Protein AF-A0A425HYB7-F1 (afdb_monomer_lite)

Foldseek 3Di:
DCVVVVVVVCVVVVVVVVVVVLCVQLVVLVVVCVVCVVVCVVVVVPVVSVVSSVVSVVVPPVVVVVVCVVVVVVVVVVVVVVVVVLVVCVVVVVVVVVVPDDDSVVVVVVVVVVVVVPPCVVPVPPD

Radius of gyration: 25.78 Å; chains: 1; bounding box: 51×28×74 Å

Organism: NCBI:txid943122

Structure (mmCIF, N/CA/C/O backbone):
data_AF-A0A425HYB7-F1
#
_entry.id   AF-A0A425HYB7-F1
#
loop_
_atom_site.group_PDB
_atom_site.id
_atom_site.type_symbol
_atom_site.label_atom_id
_atom_site.label_alt_id
_atom_site.label_comp_id
_atom_site.label_asym_id
_atom_site.label_entity_id
_atom_site.label_seq_id
_atom_site.pdbx_PDB_ins_code
_atom_site.Cartn_x
_atom_site.Cartn_y
_atom_site.Cartn_z
_atom_site.occupancy
_atom_site.B_iso_or_equiv
_atom_site.auth_seq_id
_atom_site.auth_comp_id
_atom_site.auth_asym_id
_atom_site.auth_atom_id
_atom_site.pdbx_PDB_model_num
ATOM 1 N N . MET A 1 1 ? -2.711 -18.915 -23.506 1.00 39.06 1 MET A N 1
ATOM 2 C CA . MET A 1 1 ? -2.786 -17.441 -23.344 1.00 39.06 1 MET A CA 1
ATOM 3 C C . MET A 1 1 ? -3.962 -17.009 -22.457 1.00 39.06 1 MET A C 1
ATOM 5 O O . MET A 1 1 ? -3.906 -15.912 -21.924 1.00 39.06 1 MET A O 1
ATOM 9 N N . GLU A 1 2 ? -4.967 -17.871 -22.226 1.00 44.62 2 GLU A N 1
ATOM 10 C CA . GLU A 1 2 ? -6.127 -17.597 -21.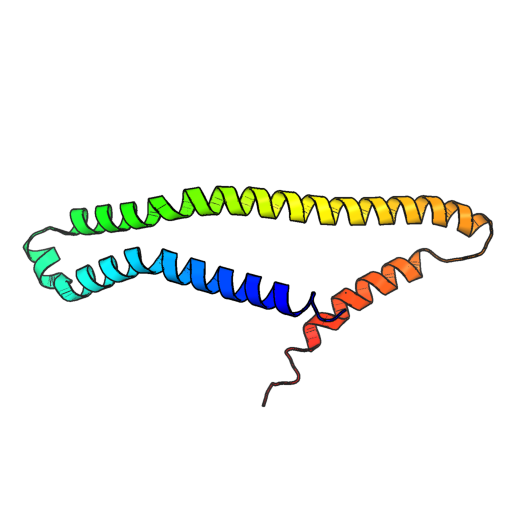352 1.00 44.62 2 GLU A CA 1
ATOM 11 C C . GLU A 1 2 ? -5.907 -17.858 -19.845 1.00 44.62 2 GLU A C 1
ATOM 13 O O . GLU A 1 2 ? -6.658 -17.341 -19.025 1.00 44.62 2 GLU A O 1
ATOM 18 N N . GLU A 1 3 ? -4.838 -18.552 -19.432 1.00 34.84 3 GLU A N 1
ATOM 19 C CA . GLU A 1 3 ? -4.552 -18.816 -18.003 1.00 34.84 3 GLU A CA 1
ATOM 20 C C . GLU A 1 3 ? -4.190 -17.559 -17.186 1.00 34.84 3 GLU A C 1
ATOM 22 O O . GLU A 1 3 ? -4.229 -17.568 -15.959 1.00 34.84 3 GLU A O 1
ATOM 27 N N . ARG A 1 4 ? -3.889 -16.433 -17.848 1.00 53.41 4 ARG A N 1
ATOM 28 C CA . ARG A 1 4 ? -3.623 -15.147 -17.181 1.00 53.41 4 ARG A CA 1
ATOM 29 C C . ARG A 1 4 ? -4.904 -14.362 -16.852 1.00 53.41 4 ARG A C 1
ATOM 31 O O . ARG A 1 4 ? -4.848 -13.464 -16.020 1.00 53.41 4 ARG A O 1
ATOM 38 N N . LEU A 1 5 ? -6.041 -14.706 -17.470 1.00 48.16 5 LEU A N 1
ATOM 39 C CA . LEU A 1 5 ? -7.327 -14.009 -17.297 1.00 48.16 5 LEU A CA 1
ATOM 40 C C . LEU A 1 5 ? -8.129 -14.533 -16.088 1.00 48.16 5 LEU A C 1
ATOM 42 O O . LEU A 1 5 ? -8.938 -13.803 -15.526 1.00 48.16 5 LEU A O 1
ATOM 46 N N . MET A 1 6 ? -7.860 -15.766 -15.643 1.00 42.25 6 MET A N 1
ATOM 47 C CA . MET A 1 6 ? -8.472 -16.355 -14.442 1.00 42.25 6 MET A CA 1
ATOM 48 C C . MET A 1 6 ? -7.783 -15.872 -13.146 1.00 42.25 6 MET A C 1
ATOM 50 O O . MET A 1 6 ? -8.443 -15.627 -12.142 1.00 42.25 6 MET A O 1
ATOM 54 N N . HIS A 1 7 ? -6.473 -15.594 -13.192 1.00 46.47 7 HIS A N 1
ATOM 55 C CA . HIS A 1 7 ? -5.681 -15.199 -12.018 1.00 46.47 7 HIS A CA 1
ATOM 56 C C . HIS A 1 7 ? -5.963 -13.764 -11.515 1.00 46.47 7 HIS A C 1
ATOM 58 O O . HIS A 1 7 ? -5.782 -13.474 -10.333 1.00 46.47 7 HIS A O 1
ATOM 64 N N . THR A 1 8 ? -6.405 -12.843 -12.377 1.00 56.22 8 THR A N 1
ATOM 65 C CA . THR A 1 8 ? -6.783 -11.472 -11.974 1.00 56.22 8 THR A CA 1
ATOM 66 C C . THR A 1 8 ? -8.179 -11.400 -11.364 1.00 56.22 8 THR A C 1
ATOM 68 O O . THR A 1 8 ? -8.402 -10.577 -10.478 1.00 56.22 8 THR A O 1
ATOM 71 N N . HIS A 1 9 ? -9.098 -12.278 -11.777 1.00 51.16 9 HIS A N 1
ATOM 72 C CA . HIS A 1 9 ? -10.413 -12.394 -11.145 1.00 51.16 9 HIS A CA 1
ATOM 73 C C . HIS A 1 9 ? -10.319 -13.015 -9.746 1.00 51.16 9 HIS A C 1
ATOM 75 O O . HIS A 1 9 ? -11.016 -12.559 -8.843 1.00 51.16 9 HIS A O 1
ATOM 81 N N . ASP A 1 10 ? -9.411 -13.973 -9.531 1.00 52.50 10 ASP A N 1
ATOM 82 C CA . ASP A 1 10 ? -9.158 -14.522 -8.194 1.00 52.50 10 ASP A CA 1
ATOM 83 C C . ASP A 1 10 ? -8.488 -13.515 -7.258 1.00 52.50 10 ASP A C 1
ATOM 85 O O . ASP A 1 10 ? -8.848 -13.457 -6.088 1.00 52.50 10 ASP A O 1
ATOM 89 N N . HIS A 1 11 ? -7.578 -12.667 -7.749 1.00 51.69 11 HIS A N 1
ATOM 90 C CA . HIS A 1 11 ? -6.986 -11.609 -6.920 1.00 51.69 11 HIS A CA 1
ATOM 91 C C . HIS A 1 11 ? -8.015 -10.566 -6.479 1.00 51.69 11 HIS A C 1
ATOM 93 O O . HIS A 1 11 ? -8.015 -10.177 -5.319 1.00 51.69 11 HIS A O 1
ATOM 99 N N . VAL A 1 12 ? -8.923 -10.151 -7.370 1.00 59.78 12 VAL A N 1
ATOM 100 C CA . VAL A 1 12 ? -9.983 -9.177 -7.042 1.00 59.78 12 VAL A CA 1
ATOM 101 C C . VAL A 1 12 ? -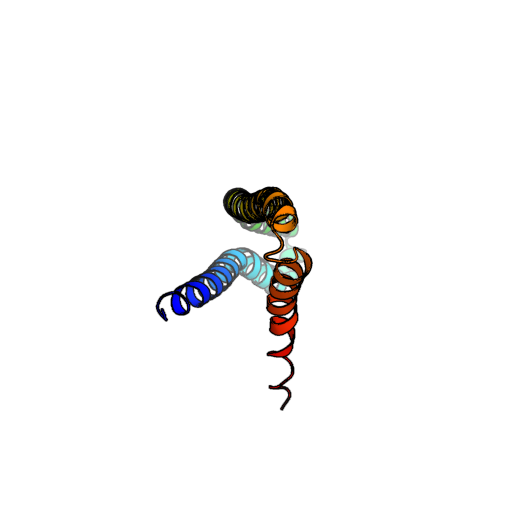11.072 -9.799 -6.160 1.00 59.78 12 VAL A C 1
ATOM 103 O O . VAL A 1 12 ? -11.537 -9.162 -5.218 1.00 59.78 12 VAL A O 1
ATOM 106 N N . SER A 1 13 ? -11.447 -11.055 -6.421 1.00 56.56 13 SER A N 1
ATOM 107 C CA . SER A 1 13 ? -12.383 -11.832 -5.593 1.00 56.56 13 SER A CA 1
ATOM 108 C C . SER A 1 13 ? -11.840 -12.046 -4.179 1.00 56.56 13 SER A C 1
ATOM 110 O O . SER A 1 13 ? -12.561 -11.880 -3.193 1.00 56.56 13 SER A O 1
ATOM 112 N N . LYS A 1 14 ? -10.547 -12.369 -4.077 1.00 60.50 14 LYS A N 1
ATOM 113 C CA . LYS A 1 14 ? -9.867 -12.596 -2.806 1.00 60.50 14 LYS A CA 1
ATOM 114 C C . LYS A 1 14 ? -9.692 -11.303 -2.016 1.00 60.50 14 LYS A C 1
ATOM 116 O O . LYS A 1 14 ? -10.035 -11.300 -0.844 1.00 60.50 14 LYS A O 1
ATOM 121 N N . ASP A 1 15 ? -9.312 -10.197 -2.661 1.00 64.81 15 ASP A N 1
ATOM 122 C CA . ASP A 1 15 ? -9.199 -8.884 -2.004 1.00 64.81 15 ASP A CA 1
ATOM 123 C C . ASP A 1 15 ? -10.545 -8.417 -1.425 1.00 64.81 15 ASP A C 1
ATOM 125 O O . ASP A 1 15 ? -10.616 -8.033 -0.261 1.00 64.81 15 ASP A O 1
ATOM 129 N N . SER A 1 16 ? -11.644 -8.537 -2.185 1.00 67.06 16 SER A N 1
ATOM 130 C CA . SER A 1 16 ? -12.986 -8.211 -1.678 1.00 67.06 16 SER A CA 1
ATOM 131 C C . SER A 1 16 ? -13.369 -9.072 -0.475 1.00 67.06 16 SER A C 1
ATOM 133 O O . SER A 1 16 ? -13.858 -8.550 0.523 1.00 67.06 16 SER A O 1
ATOM 135 N N . LYS A 1 17 ? -13.091 -10.378 -0.539 1.00 72.81 17 LYS A N 1
ATOM 136 C CA . LYS A 1 17 ? -13.445 -11.313 0.529 1.00 72.81 17 LYS A CA 1
ATOM 137 C C . LYS A 1 17 ? -12.605 -11.129 1.795 1.00 72.81 17 LYS A C 1
ATOM 139 O O . LYS A 1 17 ? -13.153 -11.220 2.890 1.00 72.81 17 LYS A O 1
ATOM 144 N N . ASP A 1 18 ? -11.313 -10.842 1.657 1.00 75.56 18 ASP A N 1
ATOM 145 C CA . ASP A 1 18 ? -10.421 -10.523 2.777 1.00 75.56 18 ASP A CA 1
ATOM 146 C C . ASP A 1 18 ? -10.836 -9.203 3.461 1.00 75.56 18 ASP A C 1
ATOM 148 O O . ASP A 1 18 ? -10.810 -9.107 4.690 1.00 75.56 18 ASP A O 1
ATOM 152 N N . ARG A 1 19 ? -11.305 -8.201 2.697 1.00 74.25 19 ARG A N 1
ATOM 153 C CA . ARG A 1 19 ? -11.847 -6.958 3.278 1.00 74.25 19 ARG A CA 1
ATOM 154 C C . ARG A 1 19 ? -13.149 -7.177 4.044 1.00 74.25 19 ARG A C 1
ATOM 156 O O . ARG A 1 19 ? -13.294 -6.638 5.139 1.00 74.25 19 ARG A O 1
ATOM 163 N N . ASP A 1 20 ? -14.067 -7.970 3.500 1.00 82.25 20 ASP A N 1
ATOM 164 C CA . ASP A 1 20 ? -15.331 -8.295 4.173 1.00 82.25 20 ASP A CA 1
ATOM 165 C C . ASP A 1 20 ? -15.090 -9.103 5.463 1.00 82.25 20 ASP A C 1
ATOM 167 O O . ASP A 1 20 ? -15.797 -8.946 6.460 1.00 82.25 20 ASP A O 1
ATOM 171 N N . GLU A 1 21 ? -14.064 -9.958 5.482 1.00 84.50 21 GLU A N 1
ATOM 172 C CA . GLU A 1 21 ? -13.685 -10.718 6.675 1.00 84.50 21 GLU A CA 1
ATOM 173 C C . GLU A 1 21 ? -13.096 -9.821 7.776 1.00 84.50 21 GLU A C 1
ATOM 175 O O . GLU A 1 21 ? -13.457 -9.973 8.945 1.00 84.50 21 GLU A O 1
ATOM 180 N N . SER A 1 22 ? -12.265 -8.845 7.400 1.00 81.75 22 SER A N 1
ATOM 181 C CA . SER A 1 22 ? -11.710 -7.828 8.305 1.00 81.75 22 SER A CA 1
ATOM 182 C C . SER A 1 22 ? -12.797 -6.972 8.979 1.00 81.75 22 SER A C 1
ATOM 184 O O . SER A 1 22 ? -12.748 -6.715 10.186 1.00 81.75 22 SER A O 1
ATOM 186 N N . LEU A 1 23 ? -13.827 -6.567 8.229 1.00 86.00 23 LEU A N 1
ATOM 187 C CA . LEU A 1 23 ? -14.900 -5.702 8.736 1.00 86.00 23 LEU A CA 1
ATOM 188 C C . LEU A 1 23 ? -15.880 -6.420 9.678 1.00 86.00 23 LEU A C 1
ATOM 190 O O . LEU A 1 23 ? -16.576 -5.769 10.460 1.00 86.00 23 LEU A O 1
ATOM 194 N N . ARG A 1 24 ? -15.878 -7.755 9.697 1.00 89.75 24 ARG A N 1
ATOM 195 C CA . ARG A 1 24 ? -16.818 -8.563 10.486 1.00 89.75 24 ARG A CA 1
ATOM 196 C C . ARG A 1 24 ? -16.799 -8.237 11.985 1.00 89.75 24 ARG A C 1
ATOM 198 O O . ARG A 1 24 ? -17.854 -8.107 12.602 1.00 89.75 24 ARG A O 1
ATOM 205 N N . CYS A 1 25 ? -15.615 -8.120 12.587 1.00 89.00 25 CYS A N 1
ATOM 206 C CA . CYS A 1 25 ? -15.458 -7.837 14.020 1.00 89.00 25 CYS A CA 1
ATOM 207 C C . CYS A 1 25 ? -16.001 -6.450 14.430 1.00 89.00 25 CYS A C 1
ATOM 209 O O . CYS A 1 25 ? -16.827 -6.389 15.345 1.00 89.00 25 CYS A O 1
ATOM 211 N N . PRO A 1 26 ? -15.583 -5.329 13.800 1.00 90.75 26 PRO A N 1
ATOM 212 C CA . PRO A 1 26 ? -16.120 -4.012 14.145 1.00 90.75 26 PRO A CA 1
ATOM 213 C C . PRO A 1 26 ? -17.623 -3.879 13.854 1.00 90.75 26 PRO A C 1
ATOM 215 O O . PRO A 1 26 ? -18.330 -3.240 14.635 1.00 90.75 26 PRO A O 1
ATOM 218 N N . GLU A 1 27 ? -18.130 -4.510 12.792 1.00 93.19 27 GLU A N 1
ATOM 219 C CA . GLU A 1 27 ? -19.564 -4.530 12.469 1.00 93.19 27 GLU A CA 1
ATOM 220 C C . GLU A 1 27 ? -20.394 -5.212 13.559 1.00 93.19 27 GLU A C 1
ATOM 222 O O . GLU A 1 27 ? -21.406 -4.666 14.001 1.00 93.19 27 GLU A O 1
ATOM 227 N N . GLN A 1 28 ? -19.955 -6.375 14.043 1.00 93.50 28 GLN A N 1
ATOM 228 C CA . GLN A 1 28 ? -20.644 -7.100 15.113 1.00 93.50 28 GLN A CA 1
ATOM 229 C C . GLN A 1 28 ? -20.726 -6.280 16.405 1.00 93.50 28 GLN A C 1
ATOM 231 O O . GLN A 1 28 ? -21.807 -6.149 16.980 1.00 93.50 28 GLN A O 1
ATOM 236 N N . VAL A 1 29 ? -19.609 -5.674 16.822 1.00 93.00 29 VAL A N 1
ATOM 237 C CA . VAL A 1 29 ? -19.545 -4.835 18.032 1.00 93.00 29 VAL A CA 1
ATOM 238 C C . VAL A 1 29 ? -20.473 -3.624 17.915 1.00 93.00 29 VAL A C 1
ATOM 240 O O . VAL A 1 29 ? -21.146 -3.258 18.880 1.00 93.00 29 VAL A O 1
ATOM 243 N N . LEU A 1 30 ? -20.547 -3.010 16.730 1.00 93.62 30 LEU A N 1
ATOM 244 C CA . LEU A 1 30 ? -21.443 -1.886 16.472 1.00 93.62 30 LEU A CA 1
ATOM 245 C C . LEU A 1 30 ? -22.916 -2.305 16.547 1.00 93.62 30 LEU A C 1
ATOM 247 O O . LEU A 1 30 ? -23.714 -1.620 17.186 1.00 93.62 30 LEU A O 1
ATOM 251 N N . ILE A 1 31 ? -23.279 -3.424 15.916 1.00 94.62 31 ILE A N 1
ATOM 252 C CA . ILE A 1 31 ? -24.655 -3.939 15.915 1.00 94.62 31 ILE A CA 1
ATOM 253 C C . ILE A 1 31 ? -25.109 -4.263 17.343 1.00 94.62 31 ILE A C 1
ATOM 255 O O . ILE A 1 31 ? -26.225 -3.908 17.725 1.00 94.62 31 ILE A O 1
ATOM 259 N N . GLU A 1 32 ? -24.244 -4.876 18.152 1.00 92.25 32 GLU A N 1
ATOM 260 C CA . GLU A 1 32 ? -24.530 -5.193 19.555 1.00 92.25 32 GLU A CA 1
ATOM 261 C C . GLU A 1 32 ? -24.714 -3.924 20.406 1.00 92.25 32 GLU A C 1
ATOM 263 O O . GLU A 1 32 ? -25.695 -3.803 21.147 1.00 92.25 32 GLU A O 1
ATOM 268 N N . ALA A 1 33 ? -23.836 -2.930 20.238 1.00 93.94 33 ALA A N 1
ATOM 269 C CA . ALA A 1 33 ? -23.932 -1.650 20.940 1.00 93.94 33 ALA A CA 1
ATOM 270 C C . ALA A 1 33 ? -25.209 -0.873 20.575 1.00 93.94 33 ALA A C 1
ATOM 272 O O . ALA A 1 33 ? -25.895 -0.345 21.454 1.00 93.94 33 ALA A O 1
ATOM 273 N N . VAL A 1 34 ? -25.549 -0.815 19.284 1.00 92.94 34 VAL A N 1
ATOM 274 C CA . VAL A 1 34 ? -26.734 -0.101 18.784 1.00 92.94 34 VAL A CA 1
ATOM 275 C C . VAL A 1 34 ? -28.019 -0.823 19.190 1.00 92.94 34 VAL A C 1
ATOM 277 O O . VAL A 1 34 ? -28.969 -0.175 19.633 1.00 92.94 34 VAL A O 1
ATOM 280 N N . GLY A 1 35 ? -28.042 -2.158 19.118 1.00 93.81 35 GLY A N 1
ATOM 281 C CA . GLY A 1 35 ? -29.169 -2.971 19.582 1.00 93.81 35 GLY A CA 1
ATOM 282 C C . GLY A 1 35 ? -29.430 -2.825 21.086 1.00 93.81 35 GLY A C 1
ATOM 283 O O . GLY A 1 35 ? -30.582 -2.839 21.522 1.00 93.81 35 GLY A O 1
ATOM 284 N N . GLY A 1 36 ? -28.373 -2.616 21.875 1.00 91.88 36 GLY A N 1
ATOM 285 C CA . GLY A 1 36 ? -28.419 -2.454 23.329 1.00 91.88 36 GLY A CA 1
ATOM 286 C C . GLY A 1 36 ? -28.370 -1.014 23.849 1.00 91.88 36 GLY A C 1
ATOM 287 O O . GLY A 1 36 ? -28.208 -0.836 25.056 1.00 91.88 36 GLY A O 1
ATOM 288 N N . ILE A 1 37 ? -28.512 0.021 23.013 1.00 92.94 37 ILE A N 1
ATOM 289 C CA . ILE A 1 37 ? -28.139 1.409 23.367 1.00 92.94 37 ILE A CA 1
ATOM 290 C C . ILE A 1 37 ? -28.770 1.940 24.670 1.00 92.94 37 ILE A C 1
ATOM 292 O O . ILE A 1 37 ? -28.122 2.655 25.434 1.00 92.94 37 ILE A O 1
ATOM 296 N N . ARG A 1 38 ? -30.014 1.546 24.983 1.00 91.69 38 ARG A N 1
ATOM 297 C CA . ARG A 1 38 ? -30.695 1.926 26.238 1.00 91.69 38 ARG A CA 1
ATOM 298 C C . ARG A 1 38 ? -30.024 1.328 27.476 1.00 91.69 38 ARG A C 1
ATOM 300 O O . ARG A 1 38 ? -29.972 1.982 28.509 1.00 91.69 38 ARG A O 1
ATOM 307 N N . VAL A 1 39 ? -29.509 0.107 27.367 1.00 92.94 39 VAL A N 1
ATOM 308 C CA . VAL A 1 39 ? -28.769 -0.582 28.434 1.00 92.94 39 VAL A CA 1
ATOM 309 C C . VAL A 1 39 ? -27.366 0.004 28.543 1.00 92.94 39 VAL A C 1
ATOM 311 O O . VAL A 1 39 ? -26.926 0.335 29.638 1.00 92.94 39 VAL A O 1
ATOM 314 N N . VAL A 1 40 ? -26.692 0.220 27.411 1.00 89.44 40 VAL A N 1
ATOM 315 C CA . VAL A 1 40 ? -25.348 0.817 27.380 1.00 89.44 40 VAL A CA 1
ATOM 316 C C . VAL A 1 40 ? -25.348 2.192 28.051 1.00 89.44 40 VAL A C 1
ATOM 318 O O . VAL A 1 40 ? -24.494 2.453 28.896 1.00 89.44 40 VAL A O 1
ATOM 321 N N . SER A 1 41 ? -26.343 3.029 27.745 1.00 89.56 41 SER A N 1
ATOM 322 C CA . SER A 1 41 ? -26.508 4.348 28.362 1.00 89.56 41 SER A CA 1
ATOM 323 C C . SER A 1 41 ? -26.913 4.267 29.842 1.00 89.56 41 SER A C 1
ATOM 325 O O . SER A 1 41 ? -26.389 5.024 30.654 1.00 89.56 41 SER A O 1
ATOM 327 N N . ALA A 1 42 ? -27.775 3.318 30.229 1.00 89.62 42 ALA A N 1
ATOM 328 C CA . ALA A 1 42 ? -28.183 3.140 31.627 1.00 89.62 42 ALA A CA 1
ATOM 329 C C . ALA A 1 42 ? -27.044 2.650 32.544 1.00 89.62 42 ALA A C 1
ATOM 331 O O . ALA A 1 42 ? -27.023 2.993 33.724 1.00 89.62 42 ALA A O 1
ATOM 332 N N . PHE A 1 43 ? -26.101 1.865 32.012 1.00 89.62 43 PHE A N 1
ATOM 333 C CA . PHE A 1 43 ? -24.954 1.325 32.753 1.00 89.62 43 PHE A CA 1
ATOM 334 C C . PHE A 1 43 ? -23.634 2.076 32.496 1.00 89.62 43 PHE A C 1
ATOM 336 O O . PHE A 1 43 ? -22.613 1.715 33.078 1.00 89.62 43 PHE A O 1
ATOM 343 N N . GLY A 1 44 ? -23.625 3.107 31.642 1.00 88.50 44 GLY A N 1
ATOM 344 C CA . GLY A 1 44 ? -22.420 3.884 31.317 1.00 88.50 44 GLY A CA 1
ATOM 345 C C . GLY A 1 44 ? -21.324 3.077 30.605 1.00 88.50 44 GLY A C 1
ATOM 346 O O . GLY A 1 44 ? -20.138 3.357 30.767 1.00 88.50 44 GLY A O 1
ATOM 347 N N . LEU A 1 45 ? -21.700 2.058 29.827 1.00 90.06 45 LEU A N 1
ATOM 348 C CA . LEU A 1 45 ? -20.774 1.108 29.187 1.00 90.06 45 LEU A CA 1
ATOM 349 C C . LEU A 1 45 ? -20.189 1.607 27.853 1.00 90.06 45 LEU A C 1
ATOM 351 O O . LEU A 1 45 ? -19.515 0.856 27.151 1.00 90.06 45 LEU A O 1
ATOM 355 N N . GLU A 1 46 ? -20.416 2.866 27.486 1.00 89.56 46 GLU A N 1
ATOM 356 C CA . GLU A 1 46 ? -19.986 3.433 26.200 1.00 89.56 46 GLU A CA 1
ATOM 357 C C . GLU A 1 46 ? -18.471 3.309 25.986 1.00 89.56 46 GLU A C 1
ATOM 359 O O . GLU A 1 46 ? -18.019 2.916 24.912 1.00 89.56 46 GLU A O 1
ATOM 364 N N . GLN A 1 47 ? -17.679 3.560 27.033 1.00 91.88 47 GLN A N 1
ATOM 365 C CA . GLN A 1 47 ? -16.216 3.476 26.959 1.00 91.88 47 GLN A CA 1
ATOM 366 C C . GLN A 1 47 ? -15.728 2.051 26.669 1.00 91.88 47 GLN A C 1
ATOM 368 O O . GLN A 1 47 ? -14.767 1.869 25.925 1.00 91.88 47 GLN A O 1
ATOM 373 N N . TYR A 1 48 ? -16.419 1.042 27.204 1.00 91.50 48 TYR A N 1
ATOM 374 C CA . TYR A 1 48 ? -16.085 -0.363 26.985 1.00 91.50 48 TYR A CA 1
ATOM 375 C C . TYR A 1 48 ? -16.273 -0.762 25.515 1.00 91.50 48 TYR A C 1
ATOM 377 O O . TYR A 1 48 ? -15.361 -1.321 24.904 1.00 91.50 48 TYR A O 1
ATOM 385 N N . PHE A 1 49 ? -17.415 -0.408 24.915 1.00 91.19 49 PHE A N 1
ATOM 386 C CA . PHE A 1 49 ? -17.682 -0.679 23.498 1.00 91.19 49 PHE A CA 1
ATOM 387 C C . PHE A 1 49 ? -16.743 0.100 22.571 1.00 91.19 49 PHE A C 1
ATOM 389 O O . PHE A 1 49 ? -16.273 -0.445 21.572 1.00 91.19 49 PHE A O 1
ATOM 396 N N . VAL A 1 50 ? -16.403 1.346 22.919 1.00 91.38 50 VAL A N 1
ATOM 397 C CA . VAL A 1 50 ? -15.428 2.151 22.167 1.00 91.38 50 VAL A CA 1
ATOM 398 C C . VAL A 1 50 ? -14.034 1.521 22.205 1.00 91.38 50 VAL A C 1
ATOM 400 O O . VAL A 1 50 ? -13.350 1.481 21.181 1.00 91.38 50 VAL A O 1
ATOM 403 N N . GLU A 1 51 ? -13.588 1.018 23.356 1.00 92.56 51 GLU A N 1
ATOM 404 C CA . GLU A 1 51 ? -12.288 0.350 23.466 1.00 92.56 51 GLU A CA 1
ATOM 405 C C . GLU A 1 51 ? -12.267 -0.987 22.712 1.00 92.56 51 GLU A C 1
ATOM 407 O O . GLU A 1 51 ? -11.281 -1.300 22.040 1.00 92.56 51 GLU A O 1
ATOM 412 N N . LEU A 1 52 ? -13.361 -1.750 22.766 1.00 90.69 52 LEU A N 1
ATOM 413 C CA . LEU A 1 52 ? -13.506 -3.006 22.033 1.00 90.69 52 LEU A CA 1
ATOM 414 C C . LEU A 1 52 ? -13.475 -2.778 20.515 1.00 90.69 52 LEU A C 1
ATOM 416 O O . LEU A 1 52 ? -12.712 -3.436 19.810 1.00 90.69 52 LEU A O 1
ATOM 420 N N . TYR A 1 53 ? -14.209 -1.777 20.024 1.00 89.94 53 TYR A N 1
ATOM 421 C CA . TYR A 1 53 ? -14.198 -1.387 18.614 1.00 89.94 53 TYR A CA 1
ATOM 422 C C . TYR A 1 53 ? -12.802 -0.944 18.152 1.00 89.94 53 TYR A C 1
ATOM 424 O O . TYR A 1 53 ? -12.324 -1.372 17.101 1.00 89.94 53 TYR A O 1
ATOM 432 N N . LYS A 1 54 ? -12.097 -0.141 18.964 1.00 90.00 54 LYS A N 1
ATOM 433 C CA . LYS A 1 54 ? -10.706 0.258 18.688 1.00 90.00 54 LYS A CA 1
ATOM 434 C C . LYS A 1 54 ? -9.763 -0.941 18.630 1.00 90.00 54 LYS A C 1
ATOM 436 O O . LYS A 1 54 ? -8.887 -0.966 17.771 1.00 90.00 54 LYS A O 1
ATOM 441 N N . LYS A 1 55 ? -9.926 -1.934 19.510 1.00 88.31 55 LYS A N 1
ATOM 442 C CA . LYS A 1 55 ? -9.124 -3.169 19.479 1.00 88.31 55 LYS A CA 1
ATOM 443 C C . LYS A 1 55 ? -9.333 -3.937 18.177 1.00 88.31 55 LYS A C 1
ATOM 445 O O . LYS A 1 55 ? -8.342 -4.323 17.564 1.00 88.31 55 LYS A O 1
ATOM 450 N N . CYS A 1 56 ? -10.576 -4.082 17.716 1.00 85.94 56 CYS A N 1
ATOM 451 C CA . CYS A 1 56 ? -10.876 -4.687 16.415 1.00 85.94 56 CYS A CA 1
ATOM 452 C C . CYS A 1 56 ? -10.222 -3.904 15.266 1.00 85.94 56 CYS A C 1
ATOM 454 O O . CYS A 1 56 ? -9.570 -4.496 14.414 1.00 85.94 56 CYS A O 1
ATOM 456 N N . LEU A 1 57 ? -10.303 -2.570 15.300 1.00 83.56 57 LEU A N 1
ATOM 457 C CA . LEU A 1 57 ? -9.703 -1.708 14.281 1.00 83.56 57 LEU A CA 1
ATOM 458 C C . LEU A 1 57 ? -8.178 -1.641 14.312 1.00 83.56 57 LEU A C 1
ATOM 460 O O . LEU A 1 57 ? -7.613 -1.182 13.338 1.00 83.56 57 LEU A O 1
ATOM 464 N N . HIS A 1 58 ? -7.496 -2.002 15.398 1.00 80.94 58 HIS A N 1
ATOM 465 C CA . HIS A 1 58 ? -6.033 -1.904 15.472 1.00 80.94 58 HIS A CA 1
ATOM 466 C C . HIS A 1 58 ? -5.311 -3.141 14.926 1.00 80.94 58 HIS A C 1
ATOM 468 O O . HIS A 1 58 ? -4.147 -3.028 14.537 1.00 80.94 58 HIS A O 1
ATOM 474 N N . LEU A 1 59 ? -5.973 -4.301 14.878 1.00 69.44 59 LEU A N 1
ATOM 475 C CA . LEU A 1 59 ? -5.379 -5.530 14.339 1.00 69.44 59 LEU A CA 1
ATOM 476 C C . LEU A 1 59 ? -5.208 -5.476 12.812 1.00 69.44 59 LEU A C 1
ATOM 478 O O . LEU A 1 59 ? -4.208 -5.963 12.287 1.00 69.44 59 LEU A O 1
ATOM 482 N N . ASP A 1 60 ? -6.138 -4.838 12.111 1.00 69.88 60 ASP A N 1
ATOM 483 C CA . ASP A 1 60 ? -6.178 -4.814 10.646 1.00 69.88 60 ASP A CA 1
ATOM 484 C C . ASP A 1 60 ? -5.194 -3.855 9.942 1.00 69.88 60 ASP A C 1
ATOM 486 O O . ASP A 1 60 ? -4.474 -4.278 9.031 1.00 69.88 60 ASP A O 1
ATOM 490 N N . PRO A 1 61 ? -5.067 -2.577 10.349 1.00 67.81 61 PRO A N 1
ATOM 491 C CA . PRO A 1 61 ? -4.295 -1.572 9.623 1.00 67.81 61 PRO A CA 1
ATOM 492 C C . PRO A 1 61 ? -2.811 -1.905 9.554 1.00 67.81 61 PRO A C 1
ATOM 494 O O . PRO A 1 61 ? -2.145 -1.571 8.579 1.00 67.81 61 PRO A O 1
ATOM 497 N N . VAL A 1 62 ? -2.271 -2.557 10.587 1.00 72.31 62 VAL A N 1
ATOM 498 C CA . VAL A 1 62 ? -0.838 -2.871 10.668 1.00 72.31 62 VAL A CA 1
ATOM 499 C C . VAL 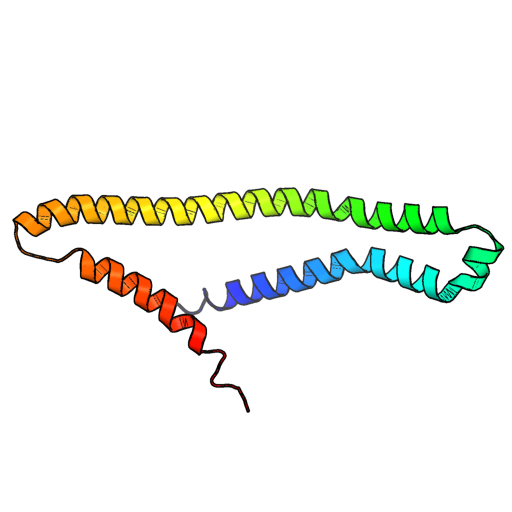A 1 62 ? -0.462 -3.974 9.677 1.00 72.31 62 VAL A C 1
ATOM 501 O O . VAL A 1 62 ? 0.624 -3.935 9.097 1.00 72.31 62 VAL A O 1
ATOM 504 N N . SER A 1 63 ? -1.356 -4.943 9.463 1.00 69.69 63 SER A N 1
ATOM 505 C CA . SER A 1 63 ? -1.178 -6.002 8.466 1.00 69.69 63 SER A CA 1
ATOM 506 C C . SER A 1 63 ? -1.332 -5.443 7.049 1.00 69.69 63 SER A C 1
ATOM 508 O O . SER A 1 63 ? -0.449 -5.608 6.200 1.00 69.69 63 SER A O 1
ATOM 510 N N . GLN A 1 64 ? -2.397 -4.667 6.835 1.00 71.00 64 GLN A N 1
ATOM 511 C CA . GLN A 1 64 ? -2.710 -4.028 5.557 1.00 71.00 64 GLN A CA 1
ATOM 512 C C . GLN A 1 64 ? -1.601 -3.062 5.112 1.00 71.00 64 GLN A C 1
ATOM 514 O O . GLN A 1 64 ? -1.203 -3.077 3.951 1.00 71.00 64 GLN A O 1
ATOM 519 N N . ALA A 1 65 ? -1.025 -2.276 6.029 1.00 79.75 65 ALA A N 1
ATOM 520 C CA . ALA A 1 65 ? 0.045 -1.326 5.714 1.00 79.75 65 ALA A CA 1
ATOM 521 C C . ALA A 1 65 ? 1.315 -2.007 5.179 1.00 79.75 65 ALA A C 1
ATOM 523 O O . ALA A 1 65 ? 1.957 -1.492 4.262 1.00 79.75 65 ALA A O 1
ATOM 524 N N . LYS A 1 66 ? 1.678 -3.176 5.720 1.00 79.44 66 LYS A N 1
ATOM 525 C CA . LYS A 1 66 ? 2.845 -3.937 5.248 1.00 79.44 66 LYS A CA 1
ATOM 526 C C . LYS A 1 66 ? 2.602 -4.511 3.857 1.00 79.44 66 LYS A C 1
ATOM 528 O O . LYS A 1 66 ? 3.469 -4.392 2.995 1.00 79.44 66 LYS A O 1
ATOM 533 N N . SER A 1 67 ? 1.415 -5.075 3.637 1.00 78.31 67 SER A N 1
ATOM 534 C CA . SER A 1 67 ? 1.013 -5.595 2.328 1.00 78.31 67 SER A CA 1
ATOM 535 C C . SER A 1 67 ? 0.979 -4.483 1.274 1.00 78.31 67 SER A C 1
ATOM 537 O O . SER A 1 67 ? 1.620 -4.590 0.227 1.00 78.31 67 SER A O 1
ATOM 539 N N . ALA A 1 68 ? 0.343 -3.353 1.593 1.00 80.94 68 ALA A N 1
ATOM 540 C CA . ALA A 1 68 ? 0.244 -2.194 0.711 1.00 80.94 68 ALA A CA 1
ATOM 541 C C . ALA A 1 68 ? 1.617 -1.609 0.349 1.00 80.94 68 ALA A C 1
ATOM 543 O O . ALA A 1 68 ? 1.838 -1.234 -0.802 1.00 80.94 68 ALA A O 1
ATOM 544 N N . ALA A 1 69 ? 2.563 -1.570 1.292 1.00 89.06 69 ALA A N 1
ATOM 545 C CA . ALA A 1 69 ? 3.924 -1.112 1.021 1.00 89.06 69 ALA A CA 1
ATOM 546 C C . ALA A 1 69 ? 4.651 -2.021 0.017 1.00 89.06 69 ALA A C 1
ATOM 548 O O . ALA A 1 69 ? 5.300 -1.527 -0.905 1.00 89.06 69 ALA A O 1
ATOM 549 N N . THR A 1 70 ? 4.522 -3.344 0.154 1.00 86.69 70 THR A N 1
ATOM 550 C CA . THR A 1 70 ? 5.128 -4.296 -0.787 1.00 86.69 70 THR A CA 1
ATOM 551 C C . THR A 1 70 ? 4.479 -4.206 -2.166 1.00 86.69 70 THR A C 1
ATOM 553 O O . THR A 1 70 ? 5.188 -4.076 -3.163 1.00 86.69 70 THR A O 1
ATOM 556 N N . VAL A 1 71 ? 3.146 -4.201 -2.240 1.00 86.81 71 VAL A N 1
ATOM 557 C CA . VAL A 1 71 ? 2.415 -4.080 -3.512 1.00 86.81 71 VAL A CA 1
ATOM 558 C C . VAL A 1 71 ? 2.742 -2.756 -4.206 1.00 86.81 71 VAL A C 1
ATOM 560 O O . VAL A 1 71 ? 3.061 -2.749 -5.394 1.00 86.81 71 VAL A O 1
ATOM 563 N N . GLY A 1 72 ? 2.752 -1.647 -3.462 1.00 87.50 72 GLY A N 1
ATOM 564 C CA . GLY A 1 72 ? 3.103 -0.327 -3.984 1.00 87.50 72 GLY A CA 1
ATOM 565 C C . GLY A 1 72 ? 4.538 -0.256 -4.508 1.00 87.50 72 GLY A C 1
ATOM 566 O O . GLY A 1 72 ? 4.773 0.317 -5.571 1.00 87.50 72 GLY A O 1
ATOM 567 N N . PHE A 1 73 ? 5.491 -0.891 -3.818 1.00 93.25 73 PHE A N 1
ATOM 568 C CA . PHE A 1 73 ? 6.884 -0.948 -4.262 1.00 93.25 73 PHE A CA 1
ATOM 569 C C . PHE A 1 73 ? 7.034 -1.693 -5.593 1.00 93.25 73 PHE A C 1
ATOM 571 O O . PHE A 1 73 ? 7.638 -1.165 -6.525 1.00 93.25 73 PHE A O 1
ATOM 578 N N . PHE A 1 74 ? 6.454 -2.890 -5.714 1.00 90.12 74 PHE A N 1
ATOM 579 C CA . PHE A 1 74 ? 6.535 -3.670 -6.953 1.00 90.12 74 PHE A CA 1
ATOM 580 C C . PHE A 1 74 ? 5.787 -3.008 -8.109 1.00 90.12 74 PHE A C 1
ATOM 582 O O . PHE A 1 74 ? 6.279 -3.006 -9.238 1.00 90.12 74 PHE A O 1
ATOM 589 N N . TRP A 1 75 ? 4.628 -2.410 -7.837 1.00 86.12 75 TRP A N 1
ATOM 590 C CA . TRP A 1 75 ? 3.856 -1.705 -8.853 1.00 86.12 75 TRP A CA 1
ATOM 591 C C . TRP A 1 75 ? 4.602 -0.474 -9.378 1.00 86.12 75 TRP A C 1
ATOM 593 O O . TRP A 1 75 ? 4.760 -0.310 -10.590 1.00 86.12 75 TRP A O 1
ATOM 603 N N . GLY A 1 76 ? 5.155 0.338 -8.472 1.00 89.19 76 GLY A N 1
ATOM 604 C CA . GLY A 1 76 ? 5.986 1.485 -8.831 1.00 89.19 76 GLY A CA 1
ATOM 605 C C . GLY A 1 76 ? 7.260 1.079 -9.573 1.00 89.19 76 GLY A C 1
ATOM 606 O O . GLY A 1 76 ? 7.604 1.692 -10.582 1.00 89.19 76 GLY A O 1
ATOM 607 N N . PHE A 1 77 ? 7.930 0.010 -9.134 1.00 93.94 77 PHE A N 1
ATOM 608 C CA . PHE A 1 77 ? 9.125 -0.513 -9.798 1.00 93.94 77 PHE A CA 1
ATOM 609 C C . PHE A 1 77 ? 8.830 -0.996 -11.223 1.00 93.94 77 PHE A C 1
ATOM 611 O O . PHE A 1 77 ? 9.561 -0.654 -12.152 1.00 93.94 77 PHE A O 1
ATOM 618 N N . SER A 1 78 ? 7.733 -1.735 -11.414 1.00 89.69 78 SER A N 1
ATOM 619 C CA . SER A 1 78 ? 7.301 -2.196 -12.736 1.00 89.69 78 SER A CA 1
ATOM 620 C C . SER A 1 78 ? 7.025 -1.025 -13.680 1.00 89.69 78 SER A C 1
ATOM 622 O O . SER A 1 78 ? 7.463 -1.051 -14.830 1.00 89.69 78 SER A O 1
ATOM 624 N N . GLN A 1 79 ? 6.340 0.017 -13.199 1.00 86.12 79 GLN A N 1
ATOM 625 C CA . GLN A 1 79 ? 6.069 1.208 -14.007 1.00 86.12 79 GLN A CA 1
ATOM 626 C C . GLN A 1 79 ? 7.345 1.996 -14.316 1.00 86.12 79 GLN A C 1
ATOM 628 O O . GLN A 1 79 ? 7.561 2.398 -15.458 1.00 86.12 79 GLN A O 1
ATOM 633 N N . GLY A 1 80 ? 8.240 2.157 -13.339 1.00 90.88 80 GLY A N 1
ATOM 634 C CA . GLY A 1 80 ? 9.536 2.804 -13.546 1.00 90.88 80 GLY A CA 1
ATOM 635 C C . GLY A 1 80 ? 10.392 2.092 -14.599 1.00 90.88 80 GLY A C 1
ATOM 636 O O . GLY A 1 80 ? 10.958 2.742 -15.479 1.00 90.88 80 GLY A O 1
ATOM 637 N N . ALA A 1 81 ? 10.435 0.757 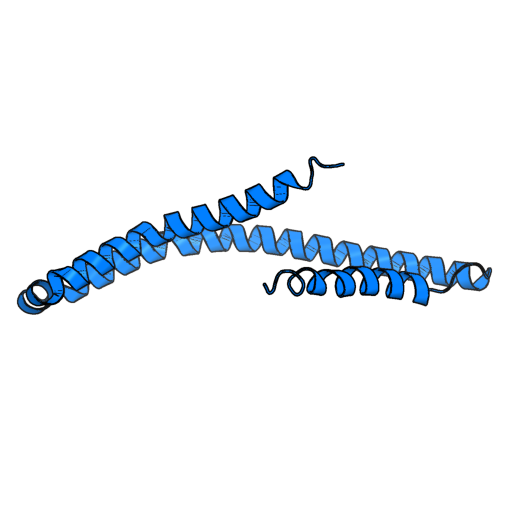-14.565 1.00 92.00 81 ALA A N 1
ATOM 638 C CA . ALA A 1 81 ? 11.156 -0.044 -15.553 1.00 92.00 81 ALA A CA 1
ATOM 639 C C . ALA A 1 81 ? 10.594 0.136 -16.975 1.00 92.00 81 ALA A C 1
ATOM 641 O O . ALA A 1 81 ? 11.363 0.239 -17.932 1.00 92.00 81 ALA A O 1
ATOM 642 N N . GLN A 1 82 ? 9.271 0.244 -17.118 1.00 84.62 82 GLN A N 1
ATOM 643 C CA . GLN A 1 82 ? 8.627 0.488 -18.409 1.00 84.62 82 GLN A CA 1
ATOM 644 C C . GLN A 1 82 ? 9.003 1.858 -18.993 1.00 84.62 82 GLN A C 1
ATOM 646 O O . GLN A 1 82 ? 9.307 1.968 -20.182 1.00 84.62 82 GLN A O 1
ATOM 651 N N . PHE A 1 83 ? 9.065 2.902 -18.162 1.00 83.94 83 PHE A N 1
ATOM 652 C CA . PHE A 1 83 ? 9.553 4.214 -18.601 1.00 83.94 83 PHE A CA 1
ATOM 653 C C . PHE A 1 83 ? 11.035 4.190 -18.984 1.00 83.94 83 PHE A C 1
ATOM 655 O O . PHE A 1 83 ? 11.407 4.780 -19.996 1.00 83.94 83 PHE A O 1
ATOM 662 N N . ALA A 1 84 ? 11.875 3.476 -18.230 1.00 87.19 84 ALA A N 1
ATOM 663 C CA . ALA A 1 84 ? 13.293 3.328 -18.559 1.00 87.19 84 ALA A CA 1
ATOM 664 C C . ALA A 1 84 ? 13.501 2.605 -19.901 1.00 87.19 84 ALA A C 1
ATOM 666 O O . ALA A 1 84 ? 14.325 3.031 -20.710 1.00 87.19 84 ALA A O 1
ATOM 667 N N . PHE A 1 85 ? 12.719 1.556 -20.171 1.00 85.94 85 PHE A N 1
ATOM 668 C CA . PHE A 1 85 ? 12.734 0.860 -21.457 1.00 85.94 85 PHE A CA 1
ATOM 669 C C . PHE A 1 85 ? 12.317 1.782 -22.607 1.00 85.94 85 PHE A C 1
ATOM 671 O O . PHE A 1 85 ? 13.005 1.836 -23.622 1.00 85.94 85 PHE A O 1
ATOM 678 N N . ASN A 1 86 ? 11.251 2.565 -22.430 1.00 79.25 86 ASN A N 1
ATOM 679 C CA . ASN A 1 86 ? 10.830 3.551 -23.427 1.00 79.25 86 ASN A CA 1
ATOM 680 C C . ASN A 1 86 ? 11.891 4.639 -23.661 1.00 79.25 86 ASN A C 1
ATOM 682 O O . ASN A 1 86 ? 12.116 5.034 -24.802 1.00 79.25 86 ASN A O 1
ATOM 686 N N . ALA A 1 87 ? 12.593 5.088 -22.618 1.00 84.50 87 ALA A N 1
ATOM 687 C CA . ALA A 1 87 ? 13.693 6.043 -22.754 1.00 84.50 87 ALA A CA 1
ATOM 688 C C . ALA A 1 87 ? 14.891 5.449 -23.518 1.00 84.50 87 ALA A C 1
ATOM 690 O O . ALA A 1 87 ? 15.450 6.109 -24.391 1.00 84.50 87 ALA A O 1
ATOM 691 N N . LEU A 1 88 ? 15.255 4.191 -23.244 1.00 84.62 88 LEU A N 1
ATOM 692 C CA . LEU A 1 88 ? 16.289 3.459 -23.986 1.00 84.62 88 LEU A CA 1
ATOM 693 C C . LEU A 1 88 ? 15.888 3.233 -25.447 1.00 84.62 88 LEU A C 1
ATOM 695 O O . LEU A 1 88 ? 16.700 3.441 -26.347 1.00 84.62 88 LEU A O 1
ATOM 699 N N . ALA A 1 89 ? 14.632 2.856 -25.687 1.00 79.94 89 ALA A N 1
ATOM 700 C CA . ALA A 1 89 ? 14.078 2.698 -27.024 1.00 79.94 89 ALA A CA 1
ATOM 701 C C . ALA A 1 89 ? 14.051 4.031 -27.781 1.00 79.94 89 ALA A C 1
ATOM 703 O O . ALA A 1 89 ? 14.308 4.046 -28.976 1.00 79.94 89 ALA A O 1
ATOM 704 N N . MET A 1 90 ? 13.804 5.152 -27.101 1.00 73.88 90 MET A N 1
ATOM 705 C CA . MET A 1 90 ? 13.859 6.487 -27.697 1.00 73.88 90 MET A CA 1
ATOM 706 C C . MET A 1 90 ? 15.295 6.952 -27.958 1.00 73.88 90 MET A C 1
ATOM 708 O O . MET A 1 90 ? 15.545 7.579 -28.981 1.00 73.88 90 MET A O 1
ATOM 712 N N . TRP A 1 91 ? 16.247 6.619 -27.086 1.00 82.81 91 TRP A N 1
ATOM 713 C CA . TRP A 1 91 ? 17.671 6.867 -27.323 1.00 82.81 91 TRP A CA 1
ATOM 714 C C . TRP A 1 91 ? 18.172 6.088 -28.544 1.00 82.81 91 TRP A C 1
ATOM 716 O O . TRP A 1 91 ? 18.762 6.663 -29.457 1.00 82.81 91 TRP A O 1
ATOM 726 N N . TYR A 1 92 ? 17.877 4.789 -28.594 1.00 79.62 92 TYR A N 1
ATOM 727 C CA . TYR A 1 92 ? 18.247 3.925 -29.712 1.00 79.62 92 TYR A CA 1
ATOM 728 C C . TYR A 1 92 ? 17.478 4.279 -30.994 1.00 79.62 92 TYR A C 1
ATOM 730 O O . TYR A 1 92 ? 18.060 4.367 -32.070 1.00 79.62 92 TYR A O 1
ATOM 738 N N . GLY A 1 93 ? 16.182 4.563 -30.873 1.00 74.44 93 GLY A N 1
ATOM 739 C CA . GLY A 1 93 ? 15.332 5.040 -31.958 1.00 74.44 93 GLY A CA 1
ATOM 740 C C . GLY A 1 93 ? 15.780 6.396 -32.496 1.00 74.44 93 GLY A C 1
ATOM 741 O O . GLY A 1 93 ? 15.710 6.612 -33.695 1.00 74.44 93 GLY A O 1
ATOM 742 N N . GLY A 1 94 ? 16.318 7.283 -31.655 1.00 73.31 94 GLY A N 1
ATOM 743 C CA . GLY A 1 94 ? 16.931 8.544 -32.076 1.00 73.31 94 GLY A CA 1
ATOM 744 C C . GLY A 1 94 ? 18.158 8.342 -32.965 1.00 73.31 94 GLY A C 1
ATOM 745 O O . GLY A 1 94 ? 18.324 9.060 -33.951 1.00 73.31 94 GLY A O 1
ATOM 746 N N . GLU A 1 95 ? 18.979 7.331 -32.671 1.00 71.25 95 GLU A N 1
ATOM 747 C CA . GLU A 1 95 ? 20.101 6.963 -33.540 1.00 71.25 95 GLU A CA 1
ATOM 748 C C . GLU A 1 95 ? 19.607 6.306 -34.841 1.00 71.25 95 GLU A C 1
ATOM 750 O O . GLU A 1 95 ? 20.100 6.632 -35.916 1.00 71.25 95 GLU A O 1
ATOM 755 N N . LEU A 1 96 ? 18.549 5.490 -34.779 1.00 66.19 96 LEU A N 1
ATOM 756 C CA . LEU A 1 96 ? 17.929 4.847 -35.947 1.00 66.19 96 LEU A CA 1
ATOM 757 C C . LEU A 1 96 ? 17.136 5.824 -36.843 1.00 66.19 96 LEU A C 1
ATOM 759 O O . LEU A 1 96 ? 17.002 5.612 -38.048 1.00 66.19 96 LEU A O 1
ATOM 763 N N . ILE A 1 97 ? 16.639 6.934 -36.290 1.00 63.69 97 ILE A N 1
ATOM 764 C CA . ILE A 1 97 ? 16.021 8.037 -37.045 1.00 63.69 97 ILE A CA 1
ATOM 765 C C . ILE A 1 97 ? 17.053 8.723 -37.941 1.00 63.69 97 ILE A C 1
ATOM 767 O O . ILE A 1 97 ? 16.702 9.154 -39.039 1.00 63.69 97 ILE A O 1
ATOM 771 N N . LYS A 1 98 ? 18.328 8.772 -37.534 1.00 62.22 98 LYS A N 1
ATOM 772 C CA . LYS A 1 98 ? 19.414 9.267 -38.399 1.00 62.22 98 LYS A CA 1
ATOM 773 C C . LYS A 1 98 ? 19.656 8.333 -39.593 1.00 62.22 98 LYS A C 1
ATOM 775 O O . LYS A 1 98 ? 20.134 8.804 -40.619 1.00 62.22 98 LYS A O 1
ATOM 780 N N . GLU A 1 99 ? 19.265 7.060 -39.488 1.00 64.75 99 GLU A N 1
ATOM 781 C CA . GLU A 1 99 ? 19.266 6.068 -40.576 1.00 64.75 99 GLU A CA 1
ATOM 782 C C . GLU A 1 99 ? 17.917 5.968 -41.328 1.00 64.75 99 GLU A C 1
ATOM 784 O O . GLU A 1 99 ? 17.842 5.312 -42.366 1.00 64.75 99 GLU A O 1
ATOM 789 N N . GLY A 1 100 ? 16.868 6.675 -40.879 1.00 60.69 100 GLY A N 1
ATOM 790 C CA . GLY A 1 100 ? 15.632 6.915 -41.638 1.00 60.69 100 GLY A CA 1
ATOM 791 C C . GLY A 1 100 ? 14.485 5.905 -41.470 1.00 60.69 100 GLY A C 1
ATOM 792 O O . GLY A 1 100 ? 13.592 5.897 -42.316 1.00 60.69 100 GLY A O 1
ATOM 793 N N . ALA A 1 101 ? 14.466 5.065 -40.423 1.00 60.59 101 ALA A N 1
ATOM 794 C CA . ALA A 1 101 ? 13.586 3.881 -40.392 1.00 60.59 101 ALA A CA 1
ATOM 795 C C . ALA A 1 101 ? 12.370 3.871 -39.427 1.00 60.59 101 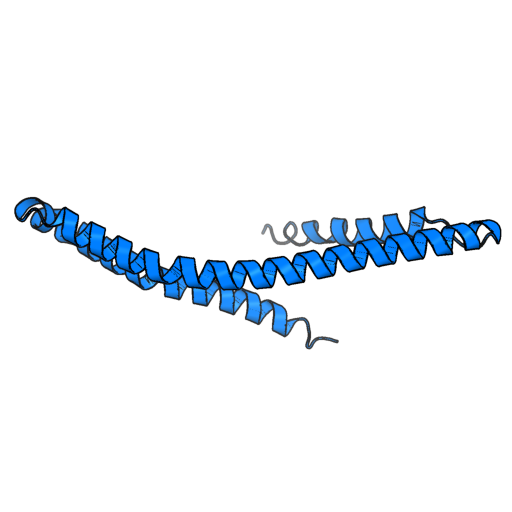ALA A C 1
ATOM 797 O O . ALA A 1 101 ? 11.541 2.980 -39.585 1.00 60.59 101 ALA A O 1
ATOM 798 N N . ALA A 1 102 ? 12.186 4.797 -38.469 1.00 56.81 102 ALA A N 1
ATOM 799 C CA . ALA A 1 102 ? 10.935 4.864 -37.673 1.00 56.81 102 ALA A CA 1
ATOM 800 C C . ALA A 1 102 ? 10.790 6.154 -36.842 1.00 56.81 102 ALA A C 1
ATOM 802 O O . ALA A 1 102 ? 11.766 6.611 -36.260 1.00 56.81 102 ALA A O 1
ATOM 803 N N . ALA A 1 103 ? 9.575 6.707 -36.714 1.00 64.06 103 ALA A N 1
ATOM 804 C CA . ALA A 1 103 ? 9.298 7.910 -35.917 1.00 64.06 103 ALA A CA 1
ATOM 805 C C . ALA A 1 103 ? 8.855 7.576 -34.479 1.00 64.06 103 ALA A C 1
ATOM 807 O O . ALA A 1 103 ? 7.870 6.872 -34.261 1.00 64.06 103 ALA A O 1
ATOM 808 N N . THR A 1 104 ? 9.515 8.170 -33.479 1.00 59.25 104 THR A N 1
ATOM 809 C CA . THR A 1 104 ? 9.222 7.997 -32.039 1.00 59.25 104 THR A CA 1
ATOM 810 C C . THR A 1 104 ? 7.756 8.266 -31.664 1.00 59.25 104 THR A C 1
ATOM 812 O O . THR A 1 104 ? 7.241 7.700 -30.700 1.00 59.25 104 THR A O 1
ATOM 815 N N . GLY A 1 105 ? 7.064 9.112 -32.434 1.00 64.62 105 GLY A N 1
ATOM 816 C CA . GLY A 1 105 ? 5.664 9.466 -32.199 1.00 64.62 105 GLY A CA 1
ATOM 817 C C . GLY A 1 105 ? 4.688 8.293 -32.332 1.00 64.62 105 GLY A C 1
ATOM 818 O O . GLY A 1 105 ? 3.704 8.255 -31.597 1.00 64.62 105 GLY A O 1
ATOM 819 N N . GLU A 1 106 ? 4.964 7.313 -33.198 1.00 66.56 106 GLU A N 1
ATOM 820 C CA . GLU A 1 106 ? 4.052 6.181 -33.424 1.00 66.56 106 GLU A CA 1
ATOM 821 C C . GLU A 1 106 ? 4.031 5.204 -32.243 1.00 66.56 106 GLU A C 1
ATOM 823 O O . GLU A 1 106 ? 2.972 4.709 -31.871 1.00 66.56 106 GLU A O 1
ATOM 828 N N . ILE A 1 107 ? 5.174 4.982 -31.590 1.00 68.81 107 ILE A N 1
ATOM 829 C CA . ILE A 1 107 ? 5.288 4.075 -30.435 1.00 68.81 107 ILE A CA 1
ATOM 830 C C . ILE A 1 107 ? 4.567 4.671 -29.215 1.00 68.81 107 ILE A C 1
ATOM 832 O O . ILE A 1 107 ? 3.843 3.976 -28.494 1.00 68.81 107 ILE A O 1
ATOM 836 N N . PHE A 1 108 ? 4.710 5.984 -29.010 1.00 70.00 108 PHE A N 1
ATOM 837 C CA . PHE A 1 108 ? 4.025 6.694 -27.930 1.00 70.00 108 PHE A CA 1
ATOM 838 C C . PHE A 1 108 ? 2.510 6.772 -28.173 1.00 70.00 108 PHE A C 1
ATOM 840 O O . PHE A 1 108 ? 1.720 6.554 -27.253 1.00 70.00 108 PHE A O 1
ATOM 847 N N . ALA A 1 109 ? 2.095 7.015 -29.421 1.00 71.12 109 ALA A N 1
ATOM 848 C CA . ALA A 1 109 ? 0.688 7.021 -29.817 1.00 71.12 109 ALA A CA 1
ATOM 849 C C . ALA A 1 109 ? 0.041 5.629 -29.719 1.00 71.12 109 ALA A C 1
ATOM 851 O O . ALA A 1 109 ? -1.097 5.513 -29.271 1.00 71.12 109 ALA A O 1
ATOM 852 N N . ALA A 1 110 ? 0.764 4.564 -30.077 1.00 70.56 110 ALA A N 1
ATOM 853 C CA . ALA A 1 110 ? 0.278 3.194 -29.934 1.00 70.56 110 ALA A CA 1
ATOM 854 C C . ALA A 1 110 ? 0.030 2.835 -28.461 1.00 70.56 110 ALA A C 1
ATOM 856 O O . ALA A 1 110 ? -0.990 2.231 -28.134 1.00 70.56 110 ALA A O 1
ATOM 857 N N . THR A 1 111 ? 0.922 3.262 -27.562 1.00 70.88 111 THR A N 1
ATOM 858 C CA . THR A 1 111 ? 0.787 2.991 -26.124 1.00 70.88 111 THR A CA 1
ATOM 859 C C . THR A 1 111 ? -0.407 3.739 -25.520 1.00 70.88 111 THR A C 1
ATOM 861 O O . THR A 1 111 ? -1.246 3.122 -24.863 1.00 70.88 111 THR A O 1
ATOM 864 N N . SER A 1 112 ? -0.553 5.040 -25.803 1.00 70.81 112 SER A N 1
ATOM 865 C CA . SER A 1 112 ? -1.678 5.834 -25.282 1.00 70.81 112 SER A CA 1
ATOM 866 C C . SER A 1 112 ? -3.030 5.399 -25.855 1.00 70.81 112 SER A C 1
ATOM 868 O O . SER A 1 112 ? -4.046 5.461 -25.163 1.00 70.81 112 SER A O 1
ATOM 870 N N . CYS A 1 113 ? -3.057 4.898 -27.094 1.00 68.69 113 CYS A N 1
ATOM 871 C CA . CYS A 1 113 ? -4.273 4.383 -27.715 1.00 68.69 113 CYS A CA 1
ATOM 872 C C . CYS A 1 113 ? -4.788 3.113 -27.018 1.00 68.69 113 CYS A C 1
ATOM 874 O O . CYS A 1 113 ? -5.995 2.978 -26.820 1.00 68.69 113 CYS A O 1
ATOM 876 N N . ILE A 1 114 ? -3.896 2.215 -26.584 1.00 73.06 114 ILE A N 1
ATOM 877 C CA . ILE A 1 114 ? -4.284 0.993 -25.859 1.00 73.06 114 ILE A CA 1
ATOM 878 C C . ILE A 1 114 ? -4.916 1.339 -24.501 1.00 73.06 114 ILE A C 1
ATOM 880 O O . ILE A 1 114 ? -5.937 0.756 -24.135 1.00 73.06 114 ILE A O 1
ATOM 884 N N . GLU A 1 115 ? -4.360 2.309 -23.773 1.00 67.19 115 GLU A N 1
ATOM 885 C CA . GLU A 1 115 ? -4.898 2.746 -22.475 1.00 67.19 115 GLU A CA 1
ATOM 886 C C . GLU A 1 115 ? -6.226 3.507 -22.626 1.00 67.19 115 GLU A C 1
ATOM 888 O O . GLU A 1 115 ? -7.172 3.265 -21.873 1.00 67.19 115 GLU A O 1
ATOM 893 N N . ALA A 1 116 ? -6.344 4.366 -23.642 1.00 68.50 116 ALA A N 1
ATOM 894 C CA . ALA A 1 116 ? -7.565 5.120 -23.931 1.00 68.50 116 ALA A CA 1
ATOM 895 C C . ALA A 1 116 ? -8.713 4.259 -24.496 1.00 68.50 116 ALA A C 1
ATOM 897 O O . ALA A 1 116 ? -9.872 4.668 -24.423 1.00 68.50 116 ALA A O 1
ATOM 898 N N . ALA A 1 117 ? -8.425 3.068 -25.031 1.00 67.62 117 ALA A N 1
ATOM 899 C CA . ALA A 1 117 ? -9.434 2.153 -25.575 1.00 67.62 117 ALA A CA 1
ATOM 900 C C . ALA A 1 117 ? -10.157 1.305 -24.506 1.00 67.62 117 ALA A C 1
ATOM 902 O O . ALA A 1 117 ? -11.208 0.721 -24.776 1.00 67.62 117 ALA A O 1
ATOM 903 N N . LEU A 1 118 ? -9.619 1.217 -23.287 1.00 61.12 118 LEU A N 1
ATOM 904 C CA . LEU A 1 118 ? -10.187 0.426 -22.190 1.00 61.12 118 LEU A CA 1
ATOM 905 C C . LEU A 1 118 ? -11.415 1.033 -21.467 1.00 61.12 118 LEU A C 1
ATOM 907 O O . LEU A 1 118 ? -12.307 0.248 -21.126 1.00 61.12 118 LEU A O 1
ATOM 911 N N . PRO A 1 119 ? -11.547 2.358 -21.236 1.00 62.88 119 PRO A N 1
ATOM 912 C CA . PRO A 1 119 ? -12.662 2.908 -20.454 1.00 62.88 119 PRO A CA 1
ATOM 913 C C . PRO A 1 119 ? -14.059 2.764 -21.091 1.00 62.88 119 PRO A C 1
ATOM 915 O O . PRO A 1 119 ? -15.057 2.927 -20.389 1.00 62.88 119 PRO A O 1
ATOM 918 N N . ASP A 1 120 ? -14.173 2.416 -22.376 1.00 57.97 120 ASP A N 1
ATOM 919 C CA . ASP A 1 120 ? -15.472 2.363 -23.069 1.00 57.97 120 ASP A CA 1
ATOM 920 C C . ASP A 1 120 ? -16.223 1.026 -22.962 1.00 57.97 120 ASP A C 1
ATOM 922 O O . ASP A 1 120 ? -17.418 0.972 -23.263 1.00 57.97 120 ASP A O 1
ATOM 926 N N . ARG A 1 121 ? -15.608 -0.048 -22.442 1.00 55.12 121 ARG A N 1
ATOM 927 C CA . ARG A 1 121 ? -16.326 -1.333 -22.278 1.00 55.12 121 ARG A CA 1
ATOM 928 C C . ARG A 1 121 ? -17.411 -1.320 -21.195 1.00 55.12 121 ARG A C 1
ATOM 930 O O . ARG A 1 121 ? -18.260 -2.203 -21.197 1.00 55.12 121 ARG A O 1
ATOM 937 N N . GLY A 1 122 ? -17.417 -0.331 -20.299 1.00 58.31 122 GLY A N 1
ATOM 938 C CA . GLY A 1 122 ? -18.445 -0.186 -19.259 1.00 58.31 122 GLY A CA 1
ATOM 939 C C . GLY A 1 122 ? -19.716 0.544 -19.709 1.00 58.31 122 GLY A C 1
ATOM 940 O O . GLY A 1 122 ? -20.701 0.536 -18.979 1.00 58.31 122 GLY A O 1
ATOM 941 N N . ARG A 1 123 ? -19.721 1.179 -20.892 1.00 57.00 123 ARG A N 1
ATOM 942 C CA . ARG A 1 123 ? -20.837 2.035 -21.343 1.00 57.00 123 ARG A CA 1
ATOM 943 C C . ARG A 1 123 ? -21.831 1.337 -22.280 1.00 57.00 123 ARG A C 1
ATOM 945 O O . ARG A 1 123 ? -22.899 1.878 -22.534 1.00 57.00 123 ARG A O 1
ATOM 952 N N . VAL A 1 124 ? -21.510 0.134 -22.767 1.00 56.69 124 VAL A N 1
ATOM 953 C CA . VAL A 1 124 ? -22.358 -0.637 -23.704 1.00 56.69 124 VAL A CA 1
ATOM 954 C C . VAL A 1 124 ? -23.262 -1.686 -23.036 1.00 56.69 124 VAL A C 1
ATOM 956 O O . VAL A 1 124 ? -24.021 -2.351 -23.729 1.00 56.69 124 VAL A O 1
ATOM 959 N N . LEU A 1 125 ? -23.229 -1.811 -21.703 1.00 53.53 125 LEU A N 1
ATOM 960 C CA . LEU A 1 125 ? -24.167 -2.629 -20.905 1.00 53.53 125 LEU A CA 1
ATOM 961 C C . LEU A 1 125 ? -25.120 -1.762 -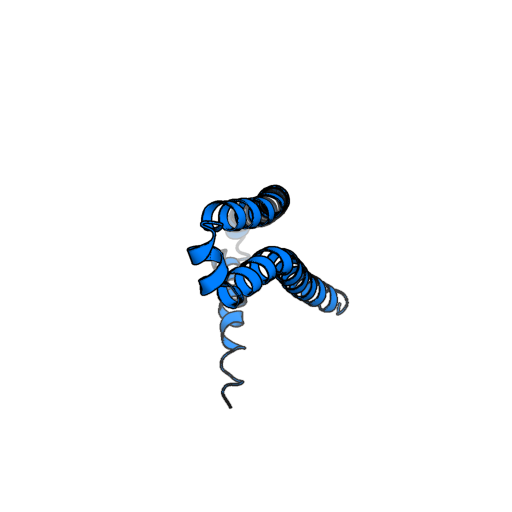20.062 1.00 53.53 125 LEU A C 1
ATOM 963 O O . LEU A 1 125 ? -25.605 -2.176 -19.016 1.00 53.53 125 LEU A O 1
ATOM 967 N N . GLY A 1 126 ? -25.379 -0.535 -20.517 1.00 58.81 126 GLY A N 1
ATOM 968 C CA . GLY A 1 126 ? -26.462 0.300 -20.007 1.00 58.81 126 GLY A CA 1
ATOM 969 C C . GLY A 1 126 ? -27.798 -0.035 -20.668 1.00 58.81 126 GLY A C 1
ATOM 970 O O . GLY A 1 126 ? -28.341 0.838 -21.338 1.00 58.81 126 GLY A O 1
ATOM 971 N N . VAL A 1 127 ? -28.279 -1.274 -20.504 1.00 49.00 127 VAL A N 1
ATOM 972 C CA . VAL A 1 127 ? -29.694 -1.708 -20.556 1.00 49.00 127 VAL A CA 1
ATOM 973 C C . VAL A 1 127 ? -29.838 -2.920 -19.645 1.00 49.00 127 VAL A C 1
ATOM 975 O O . VAL A 1 127 ? -29.033 -3.862 -19.814 1.00 49.00 127 VAL A O 1
#

Secondary structure (DSSP, 8-state):
-THHHHHHHHHHHHHHHHHHHHHHHHHHHHHHHHHTHHHHHHHTTHHHHHHHHHHHHHHHHHHHHHHHHHHHHHHHHHHHHHHHHHHHHHHHHHHHHHTT---HHHHHHHHHHHHHTSGGGGSTT--

pLDDT: mean 75.69, std 14.9, range [34.84, 94.62]

InterPro domains:
  IPR011527 ABC transporter type 1, transmembrane domain [PF00664] (20-113)
  IPR011527 ABC transporter type 1, transmembrane domain [PS50929] (28-114)
  IPR036640 ABC transporter type 1, transmembrane domain superfamily [G3DSA:1.20.1560.10] (8-119)
  IPR036640 ABC transporter type 1, transmembrane domain superfamily [SSF90123] (28-113)
  IPR039421 Type 1 protein exporter [PTHR24221] (13-110)

Sequence (127 aa):
MEERLMHTHDHVSKDSKDRDESLRCPEQVLIEAVGGIRVVSAFGLEQYFVELYKKCLHLDPVSQAKSAATVGFFWGFSQGAQFAFNALAMWYGGELIKEGAAATGEIFAATSCIEAALPDRGRVLGV